Protein AF-A0A8J2YC36-F1 (afdb_monomer)

pLDDT: mean 81.03, std 14.96, range [44.19, 94.75]

Secondary structure (DSSP, 8-state):
-HHHHHHHHHHHHHHHHHHHHHHHHHHHHHHHHHHHT--SHHHHHHHHHHHHHHHHHHHHHHHT-TTHHHH-HHHHHHHHHHHHHHHHTT-TTHHHHHHHHHHHHHHHHT--GGGTTT--

Radius of gyration: 16.53 Å; Cα contacts (8 Å, |Δi|>4): 142; chains: 1; bounding box: 45×20×53 Å

Structure (mmCIF, N/CA/C/O backbone):
data_AF-A0A8J2YC36-F1
#
_entry.id   AF-A0A8J2YC36-F1
#
loop_
_atom_site.group_PDB
_atom_site.id
_atom_site.type_symbol
_atom_site.label_atom_id
_atom_site.label_alt_id
_atom_site.label_comp_id
_atom_site.label_asym_id
_atom_site.label_entity_id
_atom_site.label_seq_id
_atom_site.pdbx_PDB_ins_code
_atom_site.Cartn_x
_atom_site.Cartn_y
_atom_site.Cartn_z
_atom_site.occupancy
_atom_site.B_iso_or_equiv
_atom_site.auth_seq_id
_atom_site.auth_comp_id
_atom_site.auth_asym_id
_atom_site.auth_atom_id
_atom_site.pdbx_PDB_model_num
ATOM 1 N N . MET A 1 1 ? -14.398 4.625 32.575 1.00 48.03 1 MET A N 1
ATOM 2 C CA . MET A 1 1 ? -13.968 3.537 31.660 1.00 48.03 1 MET A CA 1
ATOM 3 C C . MET A 1 1 ? -13.815 3.994 30.198 1.00 48.03 1 MET A C 1
ATOM 5 O O . MET A 1 1 ? -13.178 3.290 29.428 1.00 48.03 1 MET A O 1
ATOM 9 N N . GLU A 1 2 ? -14.291 5.188 29.819 1.00 49.94 2 GLU A N 1
ATOM 10 C CA . GLU A 1 2 ? -14.268 5.717 28.436 1.00 49.94 2 GLU A CA 1
ATOM 11 C C . GLU A 1 2 ? -12.875 6.021 27.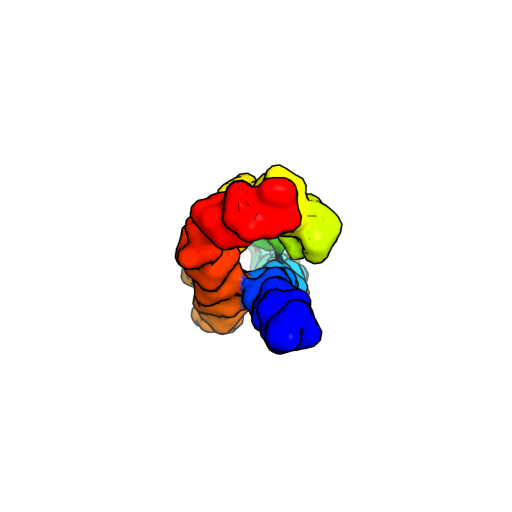849 1.00 49.94 2 GLU A C 1
ATOM 13 O O . GLU A 1 2 ? -12.695 6.038 26.634 1.00 49.94 2 GLU A O 1
ATOM 18 N N . VAL A 1 3 ? -11.853 6.239 28.683 1.00 50.69 3 VAL A N 1
ATOM 19 C CA . VAL A 1 3 ? -10.512 6.623 28.196 1.00 50.69 3 VAL A CA 1
ATOM 20 C C . VAL A 1 3 ? -9.766 5.444 27.551 1.00 50.69 3 VAL A C 1
ATOM 22 O O . VAL A 1 3 ? -8.987 5.640 26.617 1.00 50.69 3 VAL A O 1
ATOM 25 N N . GLN A 1 4 ? -10.010 4.204 27.994 1.00 51.66 4 GLN A N 1
ATOM 26 C CA . GLN A 1 4 ? -9.308 3.035 27.446 1.00 51.66 4 GLN A CA 1
ATOM 27 C C . GLN A 1 4 ? -9.837 2.611 26.068 1.00 51.66 4 GLN A C 1
ATOM 29 O O . GLN A 1 4 ? -9.054 2.194 25.213 1.00 51.66 4 GLN A O 1
ATOM 34 N N . THR A 1 5 ? -11.135 2.782 25.807 1.00 53.34 5 THR A N 1
ATOM 35 C CA . THR A 1 5 ? -11.759 2.387 24.535 1.00 53.34 5 THR A CA 1
ATOM 36 C C . THR A 1 5 ? -11.361 3.316 23.384 1.00 53.34 5 THR A C 1
ATOM 38 O O . THR A 1 5 ? -11.085 2.838 22.283 1.00 53.34 5 THR A O 1
ATOM 41 N N . LYS A 1 6 ? -11.212 4.628 23.637 1.00 52.47 6 LYS A N 1
ATOM 42 C CA . LYS A 1 6 ? -10.720 5.606 22.642 1.00 52.47 6 LYS A CA 1
ATOM 43 C C . LYS A 1 6 ? -9.264 5.339 22.230 1.00 52.47 6 LYS A C 1
ATOM 45 O O . LYS A 1 6 ? -8.907 5.433 21.053 1.00 52.47 6 LYS A O 1
ATOM 50 N N . LYS A 1 7 ? -8.427 4.940 23.194 1.00 54.28 7 LYS A N 1
ATOM 51 C CA . LYS A 1 7 ? -7.001 4.658 22.971 1.00 54.28 7 LYS A CA 1
ATOM 52 C C . LYS A 1 7 ? -6.786 3.413 22.103 1.00 54.28 7 LYS A C 1
ATOM 54 O O . LYS A 1 7 ? -5.971 3.456 21.183 1.00 54.28 7 LYS A O 1
ATOM 59 N N . SER A 1 8 ? -7.562 2.342 22.312 1.00 54.84 8 SER A N 1
ATOM 60 C CA . SER A 1 8 ? -7.479 1.151 21.448 1.00 54.84 8 SER A CA 1
ATOM 61 C C . SER A 1 8 ? -7.941 1.448 20.014 1.00 54.84 8 SER A C 1
ATOM 63 O O . SER A 1 8 ? -7.241 1.041 19.091 1.00 54.84 8 SER A O 1
ATOM 65 N N . ARG A 1 9 ? -9.007 2.257 19.801 1.00 57.12 9 ARG A N 1
ATOM 66 C CA . ARG A 1 9 ? -9.415 2.675 18.432 1.00 57.12 9 ARG A CA 1
ATOM 67 C C . ARG A 1 9 ? -8.276 3.334 17.674 1.00 57.12 9 ARG A C 1
ATOM 69 O O . ARG A 1 9 ? -8.014 3.003 16.527 1.00 57.12 9 ARG A O 1
ATOM 76 N N . THR A 1 10 ? -7.580 4.238 18.350 1.00 63.19 10 THR A N 1
ATOM 77 C CA . THR A 1 10 ? -6.499 5.000 17.730 1.00 63.19 10 THR A CA 1
ATOM 78 C C . THR A 1 10 ? -5.341 4.078 17.339 1.00 63.19 10 THR A C 1
ATOM 80 O O . THR A 1 10 ? -4.765 4.234 16.271 1.00 63.19 10 THR A O 1
ATOM 83 N N . THR A 1 11 ? -5.039 3.074 18.165 1.00 66.81 11 THR A N 1
ATOM 84 C CA . THR A 1 11 ? -3.891 2.173 17.966 1.00 66.81 11 THR A CA 1
ATOM 85 C C . THR A 1 11 ? -4.107 1.188 16.805 1.00 66.81 11 THR A C 1
ATOM 87 O O . THR A 1 11 ? -3.177 0.913 16.054 1.00 66.81 11 THR A O 1
ATOM 90 N N . GLU A 1 12 ? -5.333 0.691 16.622 1.00 64.12 12 GLU A N 1
ATOM 91 C CA . GLU A 1 12 ? -5.708 -0.253 15.552 1.00 64.12 12 GLU A CA 1
ATOM 92 C C . GLU A 1 12 ? -5.657 0.406 14.166 1.00 64.12 12 GLU A C 1
ATOM 94 O O . GLU A 1 12 ? -5.029 -0.114 13.241 1.00 64.12 12 GLU A O 1
ATOM 99 N N . SER A 1 13 ? -6.251 1.597 14.047 1.00 69.19 13 SER A N 1
ATOM 100 C CA . SER A 1 13 ? -6.194 2.406 12.828 1.00 69.19 13 SER A CA 1
ATOM 101 C C . SER A 1 13 ? -4.769 2.864 12.522 1.00 69.19 13 SER A C 1
ATOM 103 O O . SER A 1 13 ? -4.350 2.828 11.368 1.00 69.19 13 SER A O 1
ATOM 105 N N . LEU A 1 14 ? -3.989 3.226 13.549 1.00 80.75 14 LEU A N 1
ATOM 106 C CA . LEU A 1 14 ? -2.577 3.583 13.389 1.00 80.75 14 LEU A CA 1
ATOM 107 C C . LEU A 1 14 ? -1.743 2.427 12.832 1.00 80.75 14 LEU A C 1
ATOM 109 O O . LEU A 1 14 ? -0.861 2.677 12.020 1.00 80.75 14 LEU A O 1
ATOM 113 N N . LEU A 1 15 ? -2.014 1.181 13.229 1.00 87.25 15 LEU A N 1
ATOM 114 C CA . LEU A 1 15 ? -1.251 0.022 12.763 1.00 87.25 15 LEU A CA 1
ATOM 115 C C . LEU A 1 15 ? -1.480 -0.253 11.266 1.00 87.25 15 LEU A C 1
ATOM 117 O O . LEU A 1 15 ? -0.519 -0.446 10.520 1.00 87.25 15 LEU A O 1
ATOM 121 N N . GLY A 1 16 ? -2.737 -0.195 10.811 1.00 86.75 16 GLY A N 1
ATOM 122 C CA . GLY A 1 16 ? -3.072 -0.326 9.389 1.00 86.75 16 GLY A CA 1
ATOM 123 C C . GLY A 1 16 ? -2.533 0.832 8.542 1.00 86.75 16 GLY A C 1
ATO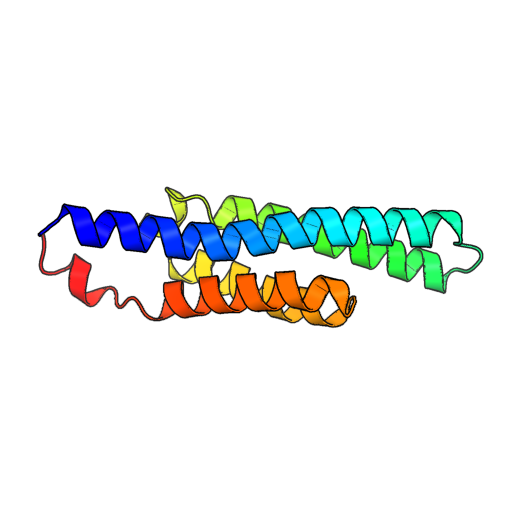M 124 O O . GLY A 1 16 ? -1.961 0.607 7.473 1.00 86.75 16 GLY A O 1
ATOM 125 N N . LEU A 1 17 ? -2.640 2.066 9.047 1.00 89.69 17 LEU A N 1
ATOM 126 C CA . LEU A 1 17 ? -2.078 3.258 8.404 1.00 89.69 17 LEU A CA 1
ATOM 127 C C . LEU A 1 17 ? -0.550 3.198 8.321 1.00 89.69 17 LEU A C 1
ATOM 129 O O . LEU A 1 17 ? 0.016 3.511 7.276 1.00 89.69 17 LEU A O 1
ATOM 133 N N . LEU A 1 18 ? 0.124 2.749 9.383 1.00 91.19 18 LEU A N 1
ATOM 134 C CA . LEU A 1 18 ? 1.572 2.542 9.393 1.00 91.19 18 LEU A CA 1
ATOM 135 C C . LEU A 1 18 ? 1.988 1.540 8.311 1.00 91.19 18 LEU A C 1
ATOM 137 O O . LEU A 1 18 ? 2.943 1.797 7.580 1.00 91.19 18 LEU A O 1
ATOM 141 N N . GLY A 1 19 ? 1.241 0.441 8.166 1.00 91.75 19 GLY A N 1
ATOM 142 C CA . GLY A 1 19 ? 1.428 -0.513 7.075 1.00 91.75 19 GLY A CA 1
ATOM 143 C C . GLY A 1 19 ? 1.302 0.141 5.696 1.00 91.75 19 GLY A C 1
ATOM 144 O O . GLY A 1 19 ? 2.165 -0.066 4.846 1.00 91.75 19 GLY A O 1
ATOM 145 N N . CYS A 1 20 ? 0.304 1.009 5.493 1.00 91.56 20 CYS A N 1
ATOM 146 C CA . CYS A 1 20 ? 0.150 1.749 4.238 1.00 91.56 20 CYS A CA 1
ATOM 147 C C . CYS A 1 20 ? 1.343 2.674 3.956 1.00 91.56 20 CYS A C 1
ATOM 149 O O . CYS A 1 20 ? 1.863 2.672 2.843 1.00 91.56 20 CYS A O 1
ATOM 151 N N . PHE A 1 21 ? 1.814 3.435 4.951 1.00 93.19 21 PHE A N 1
ATOM 152 C CA . PHE A 1 21 ? 2.969 4.327 4.787 1.00 93.19 21 PHE A CA 1
ATOM 153 C C . PHE A 1 21 ? 4.250 3.559 4.462 1.00 93.19 21 PHE A C 1
ATOM 155 O O . PHE A 1 21 ? 4.964 3.923 3.527 1.00 93.19 21 PHE A O 1
ATOM 162 N N . LEU A 1 22 ? 4.519 2.471 5.189 1.00 93.38 22 LEU A N 1
ATOM 163 C CA . LEU A 1 22 ? 5.643 1.583 4.893 1.00 93.38 22 LEU A CA 1
ATOM 164 C C . LEU A 1 22 ? 5.528 1.002 3.483 1.00 93.38 22 LEU A C 1
ATOM 166 O O . LEU A 1 22 ? 6.526 0.936 2.768 1.00 93.38 22 LEU A O 1
ATOM 170 N N . GLY A 1 23 ? 4.314 0.641 3.065 1.00 92.00 23 GLY A N 1
ATOM 171 C CA . GLY A 1 23 ? 4.047 0.146 1.724 1.00 92.00 23 GLY A CA 1
ATOM 172 C C . GLY A 1 23 ? 4.320 1.184 0.633 1.00 92.00 23 GLY A C 1
ATOM 173 O O . GLY A 1 23 ? 4.978 0.871 -0.354 1.00 92.00 23 GLY A O 1
ATOM 174 N N . ILE A 1 24 ? 3.886 2.434 0.825 1.00 94.00 24 ILE A N 1
ATOM 175 C CA . ILE A 1 24 ? 4.139 3.536 -0.116 1.00 94.00 24 ILE A CA 1
ATOM 176 C C . ILE A 1 24 ? 5.641 3.781 -0.258 1.00 94.00 24 ILE A C 1
ATOM 178 O O . ILE A 1 24 ? 6.149 3.846 -1.377 1.00 94.00 24 ILE A O 1
ATOM 182 N N . VAL A 1 25 ? 6.365 3.884 0.860 1.00 93.88 25 VAL A N 1
ATOM 183 C CA . VAL A 1 25 ? 7.818 4.109 0.848 1.00 93.88 25 VAL A CA 1
ATOM 184 C C . VAL A 1 25 ? 8.539 2.927 0.195 1.00 93.88 25 VAL A C 1
ATOM 186 O O . VAL A 1 25 ? 9.368 3.130 -0.690 1.00 93.88 25 VAL A O 1
ATOM 189 N N . GLY A 1 26 ? 8.182 1.696 0.569 1.00 91.50 26 GLY A N 1
ATOM 190 C CA . GLY A 1 26 ? 8.770 0.476 0.020 1.00 91.50 26 GLY A CA 1
ATOM 191 C C . GLY A 1 26 ? 8.574 0.340 -1.486 1.00 91.50 26 GLY A C 1
ATOM 192 O O . GLY A 1 26 ? 9.544 0.129 -2.216 1.00 91.50 26 GLY A O 1
ATOM 193 N N . LEU A 1 27 ? 7.341 0.526 -1.968 1.00 91.56 27 LEU A N 1
ATOM 194 C CA . LEU A 1 27 ? 7.034 0.491 -3.399 1.00 91.56 27 LEU A CA 1
ATOM 195 C C . LEU A 1 27 ? 7.695 1.644 -4.149 1.00 91.56 27 LEU A C 1
ATOM 197 O O . LEU A 1 27 ? 8.124 1.437 -5.276 1.00 91.56 27 LEU A O 1
ATOM 201 N N . SER A 1 28 ? 7.822 2.831 -3.548 1.00 92.31 28 SER A N 1
ATOM 202 C CA . SER A 1 28 ? 8.492 3.971 -4.188 1.00 92.31 28 SER A CA 1
ATOM 203 C C . SER A 1 28 ? 9.978 3.686 -4.404 1.00 92.31 28 SER A C 1
ATOM 205 O O . SER A 1 28 ? 10.482 3.859 -5.511 1.00 92.31 28 SER A O 1
ATOM 207 N N . ILE A 1 29 ? 10.669 3.176 -3.378 1.00 91.88 29 ILE A N 1
ATOM 208 C CA . ILE A 1 29 ? 12.083 2.789 -3.478 1.00 91.88 29 ILE A CA 1
ATOM 209 C C . ILE A 1 29 ? 12.255 1.678 -4.521 1.00 91.88 29 ILE A C 1
ATOM 211 O O . ILE A 1 29 ? 13.134 1.764 -5.381 1.00 91.88 29 ILE A O 1
ATOM 215 N N . HIS A 1 30 ? 11.402 0.651 -4.481 1.00 90.38 30 HIS A N 1
ATOM 216 C CA . HIS A 1 30 ? 11.507 -0.473 -5.408 1.00 90.38 30 HIS A CA 1
ATOM 217 C C . HIS A 1 30 ? 11.159 -0.083 -6.853 1.00 90.38 30 HIS A C 1
ATOM 219 O O . HIS A 1 30 ? 11.838 -0.513 -7.784 1.00 90.38 30 HIS A O 1
ATOM 225 N N . SER A 1 31 ? 10.168 0.790 -7.042 1.00 91.50 31 SER A N 1
ATOM 226 C CA . SER A 1 31 ? 9.781 1.346 -8.342 1.00 91.50 31 SER A CA 1
ATOM 227 C C . SER A 1 31 ? 10.913 2.165 -8.955 1.00 91.50 31 SER A C 1
ATOM 229 O O . SER A 1 31 ? 11.275 1.929 -10.103 1.00 91.50 31 SER A O 1
ATOM 231 N N . VAL A 1 32 ? 11.549 3.055 -8.181 1.00 92.44 32 VAL A N 1
ATOM 232 C CA . VAL A 1 32 ? 12.714 3.828 -8.648 1.00 92.44 32 VAL A CA 1
ATOM 233 C C . VAL A 1 32 ? 13.880 2.903 -8.989 1.00 92.44 32 VAL A C 1
ATOM 235 O O . VAL A 1 32 ? 14.494 3.058 -10.040 1.00 92.44 32 VAL A O 1
ATOM 238 N N . SER A 1 33 ? 14.164 1.908 -8.145 1.00 90.56 33 SER A N 1
ATOM 239 C CA . SER A 1 33 ? 15.214 0.923 -8.418 1.00 90.56 33 SER A CA 1
ATOM 240 C C . SER A 1 33 ? 14.948 0.145 -9.710 1.00 90.56 33 SER A C 1
ATOM 242 O O . SER A 1 33 ? 15.855 0.012 -10.527 1.00 90.56 33 SER A O 1
ATOM 244 N N . THR A 1 34 ? 13.710 -0.301 -9.935 1.00 90.06 34 THR A N 1
ATOM 245 C CA . THR A 1 34 ? 13.311 -1.013 -11.160 1.00 90.06 34 THR A CA 1
ATOM 246 C C . THR A 1 34 ? 13.381 -0.096 -12.378 1.00 90.06 34 THR A C 1
ATOM 248 O O . THR A 1 34 ? 13.887 -0.501 -13.415 1.00 90.06 34 THR A O 1
ATOM 251 N N . LEU A 1 35 ? 12.953 1.163 -12.244 1.00 91.06 35 LEU A N 1
ATOM 252 C CA . LEU A 1 35 ? 13.008 2.166 -13.308 1.00 91.06 35 LEU A CA 1
ATOM 253 C C . LEU A 1 35 ? 14.445 2.451 -13.763 1.00 91.06 35 LEU A C 1
ATOM 255 O O . LEU A 1 35 ? 14.687 2.579 -14.957 1.00 91.06 35 LEU A O 1
ATOM 259 N N . MET A 1 36 ? 15.403 2.519 -12.832 1.00 91.38 36 MET A N 1
ATOM 260 C CA . MET A 1 36 ? 16.821 2.731 -13.161 1.00 91.38 36 MET A CA 1
ATOM 261 C C . MET A 1 36 ? 17.442 1.566 -13.944 1.00 91.38 36 MET A C 1
ATOM 263 O O . MET A 1 36 ? 18.437 1.768 -14.634 1.00 91.38 36 MET A O 1
ATOM 267 N N . HIS A 1 37 ? 16.866 0.367 -13.844 1.00 90.44 37 HIS A N 1
ATOM 268 C CA . HIS A 1 37 ? 17.331 -0.828 -14.552 1.00 90.44 37 HIS A CA 1
ATOM 269 C C . HIS A 1 37 ? 16.405 -1.229 -15.708 1.00 90.44 37 HIS A C 1
ATOM 271 O O . HIS A 1 37 ? 16.652 -2.254 -16.330 1.00 90.44 37 HIS A O 1
ATOM 277 N N . ALA A 1 38 ? 15.367 -0.438 -16.005 1.00 86.62 38 ALA A N 1
ATOM 278 C CA . ALA A 1 38 ? 14.350 -0.790 -16.986 1.00 86.62 38 ALA A CA 1
ATOM 279 C C . ALA A 1 38 ? 14.900 -0.704 -18.420 1.00 86.62 38 ALA A C 1
ATOM 281 O O . ALA A 1 38 ? 14.959 0.372 -19.016 1.00 86.62 38 ALA A O 1
ATOM 282 N N . GLY A 1 39 ? 15.279 -1.850 -18.978 1.00 86.69 39 GLY A N 1
ATOM 283 C CA . GLY A 1 39 ? 15.620 -2.040 -20.385 1.00 86.69 39 GLY A CA 1
ATOM 284 C C . GLY A 1 39 ? 14.463 -2.610 -21.208 1.00 86.69 39 GLY A C 1
ATOM 285 O O . GLY A 1 39 ? 14.357 -2.300 -22.394 1.00 86.69 39 GLY A O 1
ATOM 286 N N . ASP A 1 40 ? 13.560 -3.371 -20.578 1.00 93.69 40 ASP A N 1
ATOM 287 C CA . ASP A 1 40 ? 12.528 -4.142 -21.279 1.00 93.69 40 ASP A CA 1
ATOM 288 C C . ASP A 1 40 ? 11.090 -3.719 -20.942 1.00 93.69 40 ASP A C 1
ATOM 290 O O . ASP A 1 40 ? 10.769 -3.259 -19.843 1.00 93.69 40 ASP A O 1
ATOM 294 N N . ALA A 1 41 ? 10.158 -3.971 -21.871 1.00 88.88 41 ALA A N 1
ATOM 295 C CA . ALA A 1 41 ? 8.726 -3.687 -21.695 1.00 88.88 41 ALA A CA 1
ATOM 296 C C . ALA A 1 41 ? 8.120 -4.358 -20.444 1.00 88.88 41 ALA A C 1
ATOM 298 O O . ALA A 1 41 ? 7.195 -3.826 -19.827 1.00 88.88 41 ALA A O 1
ATOM 299 N N . ARG A 1 42 ? 8.666 -5.511 -20.035 1.00 90.25 42 ARG A N 1
ATOM 300 C CA . ARG A 1 42 ? 8.284 -6.199 -18.795 1.00 90.25 42 ARG A CA 1
ATOM 301 C C . ARG A 1 42 ? 8.594 -5.357 -17.556 1.00 90.25 42 ARG A C 1
ATOM 303 O O . ARG A 1 42 ? 7.781 -5.307 -16.637 1.00 90.25 42 ARG A O 1
ATOM 310 N N . GLU A 1 43 ? 9.753 -4.711 -17.519 1.00 89.81 43 GLU A N 1
ATOM 311 C CA . GLU A 1 43 ? 10.202 -3.912 -16.376 1.00 89.81 43 GLU A CA 1
ATOM 312 C C . GLU A 1 43 ? 9.396 -2.618 -16.278 1.00 89.81 43 GLU A C 1
ATOM 314 O O . GLU A 1 43 ? 8.930 -2.270 -15.194 1.00 89.81 43 GLU A O 1
ATOM 319 N N . TRP A 1 44 ? 9.095 -1.990 -17.418 1.00 91.38 44 TRP A N 1
ATOM 320 C CA . TRP A 1 44 ? 8.138 -0.883 -17.494 1.00 91.38 44 TRP A CA 1
ATOM 321 C C . TRP A 1 44 ? 6.744 -1.275 -16.991 1.00 91.38 44 TRP A C 1
ATOM 323 O O . TRP A 1 44 ? 6.127 -0.524 -16.232 1.00 91.38 44 TRP A O 1
ATOM 333 N N . GLY A 1 45 ? 6.267 -2.473 -17.346 1.00 92.62 45 GLY A N 1
ATOM 334 C CA . GLY A 1 45 ? 5.020 -3.027 -16.819 1.00 92.62 45 GLY A CA 1
ATOM 335 C C . GLY A 1 45 ? 5.046 -3.196 -15.297 1.00 92.62 45 GLY A C 1
ATOM 336 O O . GLY A 1 45 ? 4.086 -2.831 -14.619 1.00 92.62 45 GLY A O 1
ATOM 337 N N . MET A 1 46 ? 6.160 -3.6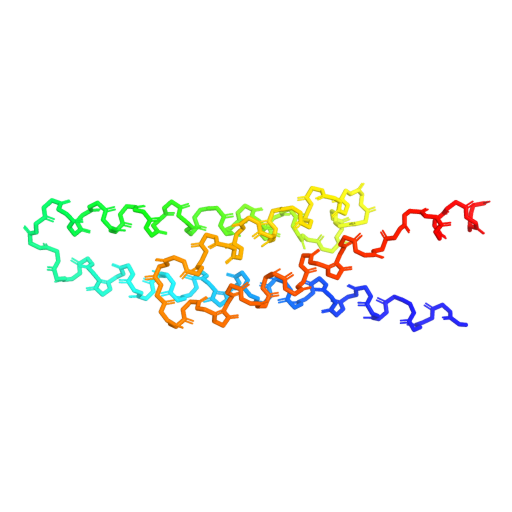77 -14.735 1.00 89.69 46 MET A N 1
ATOM 338 C CA . MET A 1 46 ? 6.320 -3.762 -13.281 1.00 89.69 46 MET A CA 1
ATOM 339 C C . MET A 1 46 ? 6.329 -2.378 -12.630 1.00 89.69 46 MET A C 1
ATOM 341 O O . MET A 1 46 ? 5.616 -2.185 -11.650 1.00 89.69 46 MET A O 1
ATOM 345 N N . VAL A 1 47 ? 7.069 -1.400 -13.160 1.00 91.31 47 VAL A N 1
ATOM 346 C CA . VAL A 1 47 ? 7.073 -0.016 -12.644 1.00 91.31 47 VAL A CA 1
ATOM 347 C C . VAL A 1 47 ? 5.656 0.561 -12.628 1.00 91.31 47 VAL A C 1
ATOM 349 O O . VAL A 1 47 ? 5.227 1.120 -11.619 1.00 91.31 47 VAL A O 1
ATOM 352 N N . PHE A 1 48 ? 4.889 0.366 -13.703 1.00 93.94 48 PHE A N 1
ATOM 353 C CA . PHE A 1 48 ? 3.492 0.795 -13.766 1.00 93.94 48 PHE A CA 1
ATOM 354 C C . PHE A 1 48 ? 2.628 0.141 -12.677 1.00 93.94 48 PHE A C 1
ATOM 356 O O . PHE A 1 48 ? 1.884 0.838 -11.986 1.00 93.94 48 PHE A O 1
ATOM 363 N N . LEU A 1 49 ? 2.763 -1.174 -12.466 1.00 93.06 49 LEU A N 1
ATOM 364 C CA . LEU A 1 49 ? 2.049 -1.883 -11.397 1.00 93.06 49 LEU A CA 1
ATOM 365 C C . LEU A 1 49 ? 2.408 -1.350 -10.002 1.00 93.06 49 LEU A C 1
ATOM 367 O O . LEU A 1 49 ? 1.521 -1.226 -9.158 1.00 93.06 49 LEU A O 1
ATOM 371 N N . HIS A 1 50 ? 3.672 -0.981 -9.764 1.00 92.56 50 HIS A N 1
ATOM 372 C CA . HIS A 1 50 ? 4.075 -0.340 -8.510 1.00 92.56 50 HIS A CA 1
ATOM 373 C C . HIS A 1 50 ? 3.363 1.001 -8.312 1.00 92.56 50 HIS A C 1
ATOM 375 O O . HIS A 1 50 ? 2.828 1.249 -7.236 1.00 92.56 50 HIS A O 1
ATOM 381 N N . TRP A 1 51 ? 3.308 1.851 -9.341 1.00 92.50 51 TRP A N 1
ATOM 382 C CA . TRP A 1 51 ? 2.617 3.143 -9.267 1.00 92.50 51 TRP A CA 1
ATOM 383 C C . TRP A 1 51 ? 1.106 3.004 -9.080 1.00 92.50 51 TRP A C 1
ATOM 38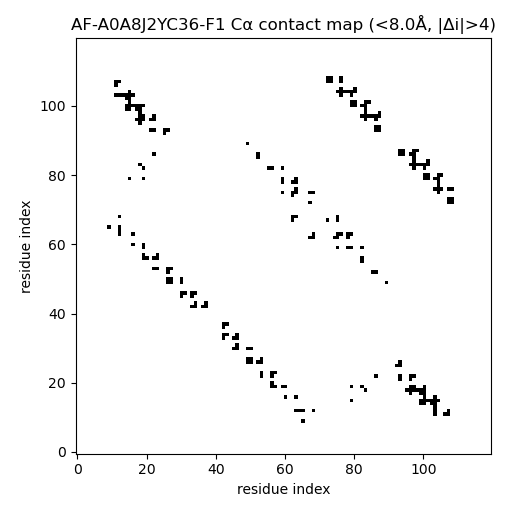5 O O . TRP A 1 51 ? 0.522 3.742 -8.286 1.00 92.50 51 TRP A O 1
ATOM 395 N N . LEU A 1 52 ? 0.481 2.025 -9.740 1.00 94.75 52 LEU A N 1
ATOM 396 C CA . LEU A 1 52 ? -0.928 1.698 -9.531 1.00 94.75 52 LEU A CA 1
ATOM 397 C C . LEU A 1 52 ? -1.189 1.290 -8.074 1.00 94.75 52 LEU A C 1
ATOM 399 O O . LEU A 1 52 ? -2.144 1.757 -7.453 1.00 94.75 52 LEU A O 1
ATOM 403 N N . MET A 1 53 ? -0.310 0.464 -7.508 1.00 93.31 53 MET A N 1
ATOM 404 C CA . MET A 1 53 ? -0.414 0.043 -6.116 1.00 93.31 53 MET A CA 1
ATOM 405 C C . MET A 1 53 ? -0.164 1.201 -5.139 1.00 93.31 53 MET A C 1
ATOM 407 O O . MET A 1 53 ? -0.880 1.327 -4.150 1.00 93.31 53 MET A O 1
ATOM 411 N N . ILE A 1 54 ? 0.793 2.090 -5.421 1.00 93.62 54 ILE A N 1
ATOM 412 C CA . ILE A 1 54 ? 1.016 3.311 -4.629 1.00 93.62 54 ILE A CA 1
ATOM 413 C C . ILE A 1 54 ? -0.248 4.180 -4.619 1.00 93.62 54 ILE A C 1
ATOM 415 O O . ILE A 1 54 ? -0.679 4.614 -3.551 1.00 93.62 54 ILE A O 1
ATOM 419 N N . ALA A 1 55 ? -0.881 4.390 -5.777 1.00 94.12 55 ALA A N 1
ATOM 420 C CA . ALA A 1 55 ? -2.132 5.141 -5.867 1.00 94.12 55 ALA A CA 1
ATOM 421 C C 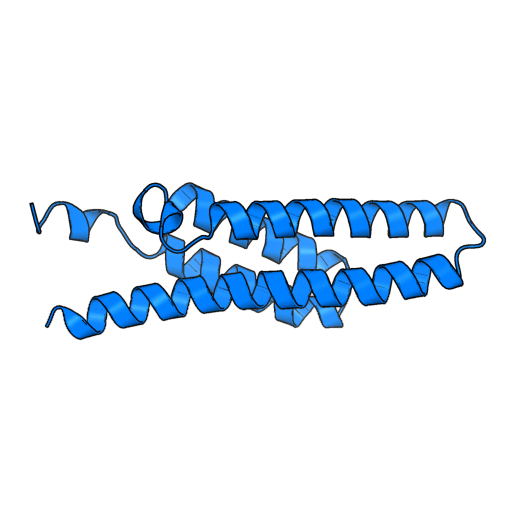. ALA A 1 55 ? -3.250 4.490 -5.034 1.00 94.12 55 ALA A C 1
ATOM 423 O O . ALA A 1 55 ? -3.962 5.183 -4.304 1.00 94.12 55 ALA A O 1
ATOM 424 N N . TYR A 1 56 ? -3.354 3.158 -5.069 1.00 92.19 56 TYR A N 1
ATOM 425 C CA . TYR A 1 56 ? -4.285 2.418 -4.220 1.00 92.19 56 TYR A CA 1
ATOM 426 C C . TYR A 1 56 ? -3.991 2.610 -2.723 1.00 92.19 56 TYR A C 1
ATOM 428 O O . TYR A 1 56 ? -4.910 2.843 -1.941 1.00 92.19 56 TYR A O 1
ATOM 436 N N . LEU A 1 57 ? -2.726 2.551 -2.298 1.00 91.75 57 LEU A N 1
ATOM 437 C CA . LEU A 1 57 ? -2.362 2.755 -0.892 1.00 91.75 57 LEU A CA 1
ATOM 438 C C . LEU A 1 57 ? -2.680 4.177 -0.414 1.00 91.75 57 LEU A C 1
ATOM 440 O O . LEU A 1 57 ? -3.149 4.345 0.707 1.00 91.75 57 LEU A O 1
ATOM 444 N N . ILE A 1 58 ? -2.492 5.196 -1.256 1.00 92.81 58 ILE A N 1
ATOM 445 C CA . ILE A 1 58 ? -2.889 6.582 -0.946 1.00 92.81 58 ILE A CA 1
ATOM 446 C C . ILE A 1 58 ? -4.411 6.685 -0.777 1.00 92.81 58 ILE A C 1
ATOM 448 O O . ILE A 1 58 ? -4.898 7.343 0.149 1.00 92.81 58 ILE A O 1
ATOM 452 N N . PHE A 1 59 ? -5.169 6.002 -1.635 1.00 90.56 59 PHE A N 1
ATOM 453 C CA . PHE A 1 59 ? -6.618 5.899 -1.495 1.00 90.56 59 PHE A CA 1
ATOM 454 C C . PHE A 1 59 ? -7.009 5.207 -0.181 1.00 90.56 59 PHE A C 1
ATOM 456 O O . PHE A 1 59 ? -7.834 5.736 0.562 1.00 90.56 59 PHE A O 1
ATOM 463 N N . ALA A 1 60 ? -6.374 4.080 0.151 1.00 86.81 60 ALA A N 1
ATOM 464 C CA . ALA A 1 60 ? -6.614 3.366 1.402 1.00 86.81 60 ALA A CA 1
ATOM 465 C C . ALA A 1 60 ? -6.313 4.248 2.624 1.00 86.81 60 ALA A C 1
ATOM 467 O O . ALA A 1 60 ? -7.125 4.309 3.537 1.00 86.81 60 ALA A O 1
ATOM 468 N N . VAL A 1 61 ? -5.216 5.015 2.615 1.00 89.81 61 VAL A N 1
ATOM 469 C CA . VAL A 1 61 ? -4.903 5.992 3.676 1.00 89.81 61 VAL A CA 1
ATOM 470 C C . VAL A 1 61 ? -6.001 7.044 3.809 1.00 89.81 61 VAL A C 1
ATOM 472 O O . VAL A 1 61 ? -6.426 7.345 4.923 1.00 89.81 61 VAL A O 1
ATOM 475 N N . SER A 1 62 ? -6.490 7.572 2.686 1.00 86.81 62 SER A N 1
ATOM 476 C CA . SER A 1 62 ? -7.555 8.583 2.667 1.00 86.81 62 SER A CA 1
ATOM 477 C C . SER A 1 62 ? -8.855 8.041 3.276 1.00 86.81 62 SER A C 1
ATOM 479 O O . SER A 1 62 ? -9.482 8.719 4.091 1.00 86.81 62 SER A O 1
ATOM 481 N N 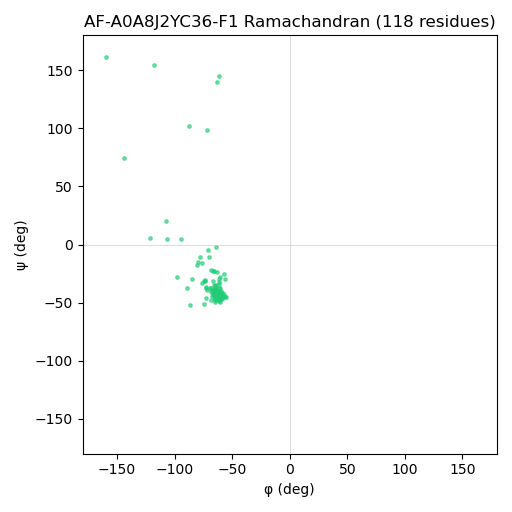. MET A 1 63 ? -9.191 6.787 2.951 1.00 82.25 63 MET A N 1
ATOM 482 C CA . MET A 1 63 ? -10.349 6.053 3.483 1.00 82.25 63 MET A CA 1
ATOM 483 C C . MET A 1 63 ? -10.154 5.544 4.920 1.00 82.25 63 MET A C 1
ATOM 485 O O . MET A 1 63 ? -11.108 5.172 5.603 1.00 82.25 63 MET A O 1
ATOM 489 N N . SER A 1 64 ? -8.916 5.512 5.409 1.00 78.88 64 SER A N 1
ATOM 490 C CA . SER A 1 64 ? -8.548 5.053 6.753 1.00 78.88 64 SER A CA 1
ATOM 491 C C . SER A 1 64 ? -8.146 6.177 7.693 1.00 78.88 64 SER A C 1
ATOM 493 O O . SER A 1 64 ? -7.532 5.934 8.732 1.00 78.88 64 SER A O 1
ATOM 495 N N . THR A 1 65 ? -8.542 7.411 7.386 1.00 78.75 65 THR A N 1
ATOM 496 C CA . THR A 1 65 ? -8.419 8.511 8.342 1.00 78.75 65 THR A CA 1
ATOM 497 C C . THR A 1 65 ? -9.250 8.234 9.608 1.00 78.75 65 THR A C 1
ATOM 499 O O . THR A 1 65 ? -10.339 7.657 9.525 1.00 78.75 65 THR A O 1
ATOM 502 N N . PRO A 1 66 ? -8.780 8.648 10.803 1.00 67.75 66 PRO A N 1
ATOM 503 C CA . PRO A 1 66 ? -9.478 8.388 12.069 1.00 67.75 66 PRO A CA 1
ATOM 504 C C . PRO A 1 66 ? -10.914 8.920 12.120 1.00 67.75 66 PRO A C 1
ATOM 506 O O . PRO A 1 66 ? -11.731 8.429 12.899 1.00 67.75 66 PRO A O 1
ATOM 509 N N . GLU A 1 67 ? -11.203 9.943 11.318 1.00 70.12 67 GLU A N 1
ATOM 510 C CA . GLU A 1 67 ? -12.533 10.515 11.165 1.00 70.12 67 GLU A CA 1
ATOM 511 C C . GLU A 1 67 ? -13.428 9.593 10.328 1.00 70.12 67 GLU A C 1
ATOM 513 O O . GLU A 1 67 ? -14.476 9.180 10.809 1.00 70.12 67 GLU A O 1
ATOM 518 N N . GLN A 1 68 ? -12.989 9.155 9.141 1.00 68.56 68 GLN A N 1
ATOM 519 C CA . GLN A 1 68 ? -13.785 8.277 8.272 1.00 68.56 68 GLN A CA 1
ATOM 520 C C . GLN A 1 68 ? -14.010 6.875 8.846 1.00 68.56 68 GLN A C 1
ATOM 522 O O . GLN A 1 68 ? -15.078 6.304 8.643 1.00 68.56 68 GLN A O 1
ATOM 527 N N . ILE A 1 69 ? -13.067 6.343 9.630 1.00 65.31 69 ILE A N 1
ATOM 528 C CA . ILE A 1 69 ? -13.229 5.038 10.297 1.00 65.31 69 ILE A CA 1
ATOM 529 C C . ILE A 1 69 ? -14.422 5.033 11.264 1.00 65.31 69 ILE A C 1
ATOM 531 O O . ILE A 1 69 ? -15.021 3.984 11.487 1.00 65.31 69 ILE A O 1
ATOM 535 N N . GLN A 1 70 ? -14.793 6.187 11.826 1.00 67.56 70 GLN A N 1
ATOM 536 C CA . GLN A 1 70 ? -15.968 6.287 12.698 1.00 67.56 70 GLN A CA 1
ATOM 537 C C . GLN A 1 70 ? -17.281 6.224 11.911 1.00 67.56 70 GLN A C 1
ATOM 539 O O . GLN A 1 70 ? -18.260 5.693 12.422 1.00 67.56 70 GLN A O 1
ATOM 544 N N . TRP A 1 71 ? -17.297 6.721 10.672 1.00 66.69 71 TRP A N 1
ATOM 545 C CA . TRP A 1 71 ? -18.498 6.767 9.834 1.00 66.69 71 TRP A CA 1
ATOM 546 C C . TRP A 1 71 ? -18.686 5.498 8.992 1.00 66.69 71 TRP A C 1
ATOM 548 O O . TRP A 1 71 ? -19.8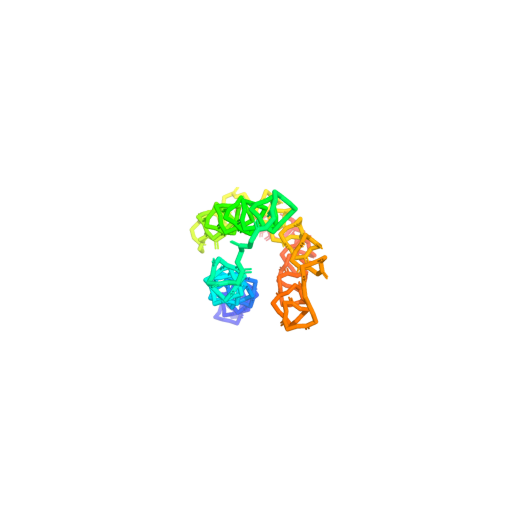14 5.032 8.848 1.00 66.69 71 TRP A O 1
ATOM 558 N N . ASP A 1 72 ? -17.600 4.906 8.477 1.00 77.50 72 ASP A N 1
ATOM 559 C CA . ASP A 1 72 ? -17.636 3.682 7.664 1.00 77.50 72 ASP A CA 1
ATOM 560 C C . ASP A 1 72 ? -16.424 2.762 7.925 1.00 77.50 72 ASP A C 1
ATOM 562 O O . ASP A 1 72 ? -15.485 2.615 7.132 1.00 77.50 72 ASP A O 1
ATOM 566 N N . HIS A 1 73 ? -16.451 2.097 9.082 1.00 76.94 73 HIS A N 1
ATOM 567 C CA . HIS A 1 73 ? -15.417 1.145 9.499 1.00 76.94 73 HIS A CA 1
ATOM 568 C C . HIS A 1 73 ? -15.281 -0.054 8.545 1.00 76.94 73 HIS A C 1
ATOM 570 O O . HIS A 1 73 ? -14.183 -0.591 8.399 1.00 76.94 73 HIS A O 1
ATOM 576 N N . LYS A 1 74 ? -16.359 -0.480 7.868 1.00 82.38 74 LYS A N 1
ATOM 577 C CA . LYS A 1 74 ? -16.330 -1.638 6.957 1.00 82.38 74 LYS A CA 1
ATOM 578 C C . LYS A 1 74 ? -15.597 -1.321 5.667 1.00 82.38 74 LYS A C 1
ATOM 580 O O . LYS A 1 74 ? -14.766 -2.125 5.235 1.00 82.38 74 LYS A O 1
ATOM 585 N N . GLN A 1 75 ? -15.883 -0.171 5.061 1.00 83.81 75 GLN A N 1
ATOM 586 C CA . GLN A 1 75 ? -15.206 0.248 3.841 1.00 83.81 75 GLN A CA 1
ATOM 587 C C . GLN A 1 75 ? -13.713 0.456 4.101 1.00 83.81 75 GLN A C 1
ATOM 589 O O . GLN A 1 75 ? -12.876 -0.073 3.367 1.00 83.81 75 GLN A O 1
ATOM 594 N N . SER A 1 76 ? -13.385 1.132 5.201 1.00 83.44 76 SER A N 1
ATOM 595 C CA . SER A 1 76 ? -12.002 1.372 5.602 1.00 83.44 76 SER A CA 1
ATOM 596 C C . SER A 1 76 ? -11.231 0.077 5.874 1.00 83.44 76 SER A C 1
ATOM 598 O O . SER A 1 76 ? -10.144 -0.141 5.337 1.00 83.44 76 SER A O 1
ATOM 600 N N . ALA A 1 77 ? -11.820 -0.842 6.644 1.00 87.12 77 ALA A N 1
ATOM 601 C CA . ALA A 1 77 ? -11.200 -2.127 6.931 1.00 87.12 77 ALA A CA 1
ATOM 602 C C . ALA A 1 77 ? -11.001 -2.969 5.662 1.00 87.12 77 ALA A C 1
ATOM 604 O O . ALA A 1 77 ? -9.946 -3.573 5.483 1.00 87.12 77 ALA A O 1
ATOM 605 N N . THR A 1 78 ? -11.973 -2.963 4.747 1.00 89.88 78 THR A N 1
ATOM 606 C CA . THR A 1 78 ? -11.864 -3.665 3.459 1.00 89.88 78 THR A CA 1
ATOM 607 C C . THR A 1 78 ? -10.730 -3.093 2.610 1.00 8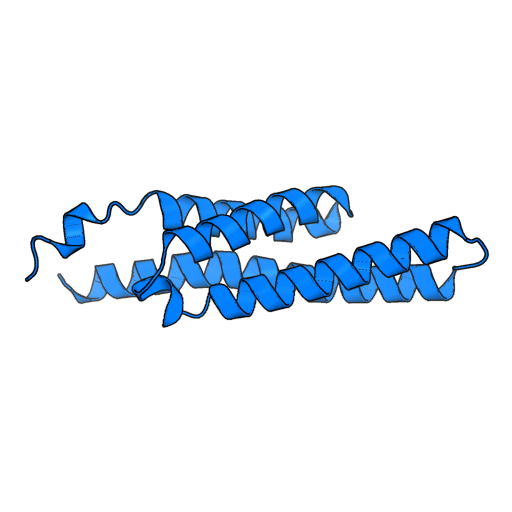9.88 78 THR A C 1
ATOM 609 O O . THR A 1 78 ? -9.947 -3.858 2.049 1.00 89.88 78 THR A O 1
ATOM 612 N N . ALA A 1 79 ? -10.586 -1.764 2.565 1.00 89.31 79 ALA A N 1
ATOM 613 C CA . ALA A 1 79 ? -9.504 -1.109 1.837 1.00 89.31 79 ALA A CA 1
ATOM 614 C C . ALA A 1 79 ? -8.120 -1.518 2.375 1.00 89.31 79 ALA A C 1
ATOM 616 O O . ALA A 1 79 ? -7.224 -1.840 1.586 1.00 89.31 79 ALA A O 1
ATOM 617 N N . LEU A 1 80 ? -7.967 -1.585 3.704 1.00 91.31 80 LEU A N 1
ATOM 618 C CA . LEU A 1 80 ? -6.748 -2.066 4.364 1.00 91.31 80 LEU A CA 1
ATOM 619 C C . LEU A 1 80 ? -6.473 -3.544 4.067 1.00 91.31 80 LEU A C 1
ATOM 621 O O . LEU A 1 80 ? -5.335 -3.903 3.776 1.00 91.31 80 LEU A O 1
ATOM 625 N N . LEU A 1 81 ? -7.497 -4.402 4.088 1.00 92.12 81 LEU A N 1
ATOM 626 C CA . LEU A 1 81 ? -7.330 -5.826 3.790 1.00 92.12 81 LEU A CA 1
ATOM 627 C C . LEU A 1 81 ? -6.894 -6.068 2.347 1.00 92.12 81 LEU A C 1
ATOM 629 O O . LEU A 1 81 ? -5.921 -6.781 2.108 1.00 92.12 81 LEU A O 1
ATOM 633 N N . VAL A 1 82 ? -7.590 -5.455 1.389 1.00 93.19 82 VAL A N 1
ATOM 634 C CA . VAL A 1 82 ? -7.272 -5.579 -0.040 1.00 93.19 82 VAL A CA 1
ATOM 635 C C . VAL A 1 82 ? -5.878 -5.027 -0.317 1.00 93.19 82 VAL A C 1
ATOM 637 O O . VAL A 1 82 ? -5.090 -5.674 -1.005 1.00 93.19 82 VAL A O 1
ATOM 640 N N . GLY A 1 83 ? -5.537 -3.886 0.285 1.00 89.69 83 GLY A N 1
ATOM 641 C CA . GLY A 1 83 ? -4.197 -3.330 0.178 1.00 89.69 83 GLY A CA 1
ATOM 642 C C . GLY A 1 83 ? -3.135 -4.254 0.759 1.00 89.69 83 GLY A C 1
ATOM 643 O O . GLY A 1 83 ? -2.108 -4.464 0.127 1.00 89.69 83 GLY A O 1
ATOM 644 N N . GLY A 1 84 ? -3.410 -4.875 1.908 1.00 91.19 84 GLY A N 1
ATOM 645 C CA . GLY A 1 84 ? -2.485 -5.789 2.564 1.00 91.19 84 GLY A CA 1
ATOM 646 C C . GLY A 1 84 ? -2.222 -7.051 1.743 1.00 91.19 84 GLY A C 1
ATOM 647 O O . GLY A 1 84 ? -1.066 -7.434 1.572 1.00 91.19 84 GLY A O 1
ATOM 648 N N . VAL A 1 85 ? -3.268 -7.654 1.165 1.00 92.94 85 VAL A N 1
ATOM 649 C CA . VAL A 1 85 ? -3.129 -8.803 0.251 1.00 92.94 85 VAL A CA 1
ATOM 650 C C . VAL A 1 85 ? -2.360 -8.409 -1.007 1.00 92.94 85 VAL A C 1
ATOM 652 O O . VAL A 1 85 ? -1.435 -9.114 -1.403 1.00 92.94 85 VAL A O 1
ATOM 655 N N . ALA A 1 86 ? -2.703 -7.276 -1.620 1.00 89.38 86 ALA A N 1
ATOM 656 C CA . ALA A 1 86 ? -2.031 -6.820 -2.828 1.00 89.38 86 ALA A CA 1
ATOM 657 C C . ALA A 1 86 ? -0.548 -6.499 -2.569 1.00 89.38 86 ALA A C 1
ATOM 659 O O . ALA A 1 86 ? 0.301 -6.885 -3.367 1.00 89.38 86 ALA A O 1
ATOM 660 N N . SER A 1 87 ? -0.207 -5.879 -1.432 1.00 86.44 87 SER A N 1
ATOM 661 C CA . SER A 1 87 ? 1.180 -5.564 -1.060 1.00 86.44 87 SER A CA 1
ATOM 662 C C . SER A 1 87 ? 2.058 -6.808 -0.908 1.00 86.44 87 SER A C 1
ATOM 664 O O . SER A 1 87 ? 3.235 -6.755 -1.262 1.00 86.44 87 SER A O 1
ATOM 666 N N . LEU A 1 88 ? 1.501 -7.933 -0.442 1.00 87.94 88 LEU A N 1
ATOM 667 C CA . LEU A 1 88 ? 2.240 -9.194 -0.285 1.00 87.94 88 LEU A CA 1
ATOM 668 C C . LEU A 1 88 ? 2.753 -9.767 -1.614 1.00 87.94 88 LEU A C 1
ATOM 670 O O . LEU A 1 88 ? 3.723 -10.522 -1.612 1.00 87.94 88 LEU A O 1
ATOM 674 N N . LEU A 1 89 ? 2.130 -9.409 -2.740 1.00 84.94 89 LEU A N 1
ATOM 675 C CA . LEU A 1 89 ? 2.487 -9.930 -4.061 1.00 84.94 89 LEU A CA 1
ATOM 676 C C . LEU A 1 89 ? 3.715 -9.249 -4.681 1.00 84.94 89 LEU A C 1
ATOM 678 O O . LEU A 1 89 ? 4.270 -9.776 -5.640 1.00 84.94 89 LEU A O 1
ATOM 682 N N . PHE A 1 90 ? 4.141 -8.093 -4.162 1.00 82.25 90 PHE A N 1
ATOM 683 C CA . PHE A 1 90 ? 5.213 -7.310 -4.784 1.00 82.25 90 PHE A CA 1
ATOM 684 C C . PHE A 1 90 ? 6.608 -7.746 -4.337 1.00 82.25 90 PHE A C 1
ATOM 686 O O . PHE A 1 90 ? 7.474 -7.983 -5.175 1.00 82.25 90 PHE A O 1
ATOM 693 N N . SER A 1 91 ? 6.864 -7.839 -3.029 1.00 78.62 91 SER A N 1
ATOM 694 C CA . SER A 1 91 ? 8.193 -8.216 -2.536 1.00 78.62 91 SER A CA 1
ATOM 695 C C . SER A 1 91 ? 8.178 -8.737 -1.102 1.00 78.62 91 SER A C 1
ATOM 697 O O . SER A 1 91 ? 7.270 -8.460 -0.318 1.00 78.62 91 SER A O 1
ATOM 699 N N . TRP A 1 92 ? 9.241 -9.452 -0.727 1.00 79.50 92 TRP A N 1
ATOM 700 C CA . TRP A 1 92 ? 9.435 -9.937 0.642 1.00 79.50 92 TRP A CA 1
ATOM 701 C C . TRP A 1 92 ? 9.542 -8.788 1.661 1.00 79.50 92 TRP A C 1
ATOM 703 O O . TRP A 1 92 ? 9.076 -8.921 2.788 1.00 79.50 92 TRP A O 1
ATOM 713 N N . PHE A 1 93 ? 10.088 -7.635 1.260 1.00 77.81 93 PHE A N 1
ATOM 714 C CA . PHE A 1 93 ? 10.143 -6.429 2.093 1.00 77.81 93 PHE A CA 1
ATOM 715 C C . PHE A 1 93 ? 8.744 -5.833 2.323 1.00 77.81 93 PHE A C 1
ATOM 717 O O . PHE A 1 93 ? 8.414 -5.401 3.427 1.00 77.81 93 PHE A O 1
ATOM 724 N N . MET A 1 94 ? 7.881 -5.887 1.304 1.00 86.81 94 MET A N 1
ATOM 725 C CA . MET A 1 94 ? 6.484 -5.454 1.393 1.00 86.81 94 MET A CA 1
ATOM 726 C C . MET A 1 94 ? 5.613 -6.377 2.253 1.00 86.81 94 MET A C 1
ATOM 728 O O . MET A 1 94 ? 4.504 -5.990 2.623 1.00 86.81 94 MET A O 1
ATOM 732 N N . ALA A 1 95 ? 6.106 -7.559 2.636 1.00 88.62 95 ALA A N 1
ATOM 733 C CA . ALA A 1 95 ? 5.353 -8.474 3.483 1.00 88.62 95 ALA A CA 1
ATOM 734 C C . ALA A 1 95 ? 5.080 -7.904 4.879 1.00 88.62 95 ALA A C 1
ATOM 736 O O . ALA A 1 95 ? 3.993 -8.103 5.415 1.00 88.62 95 ALA A O 1
ATOM 737 N N . ILE A 1 96 ? 6.015 -7.130 5.441 1.00 88.88 96 ILE A N 1
ATOM 738 C CA . ILE A 1 96 ? 5.816 -6.470 6.740 1.00 88.88 96 ILE A CA 1
ATOM 739 C C . ILE A 1 96 ? 4.683 -5.442 6.634 1.00 88.88 96 ILE A C 1
ATOM 741 O O . ILE A 1 96 ? 3.765 -5.447 7.453 1.00 88.88 96 ILE A O 1
ATOM 745 N N . ALA A 1 97 ? 4.708 -4.605 5.592 1.00 91.06 97 ALA A N 1
ATOM 746 C CA . ALA A 1 97 ? 3.646 -3.640 5.314 1.00 91.06 97 ALA A CA 1
ATOM 747 C C . ALA A 1 97 ? 2.290 -4.341 5.120 1.00 91.06 97 ALA A C 1
ATOM 749 O O . ALA A 1 97 ? 1.308 -3.969 5.762 1.00 91.06 97 ALA A O 1
ATOM 750 N N . GLY A 1 98 ? 2.258 -5.410 4.319 1.00 91.44 98 GLY A N 1
ATOM 751 C CA . GLY A 1 98 ? 1.052 -6.194 4.067 1.00 91.44 98 GLY A CA 1
ATOM 752 C C . GLY A 1 98 ? 0.464 -6.819 5.334 1.00 91.44 98 GLY A C 1
ATOM 753 O O . GLY A 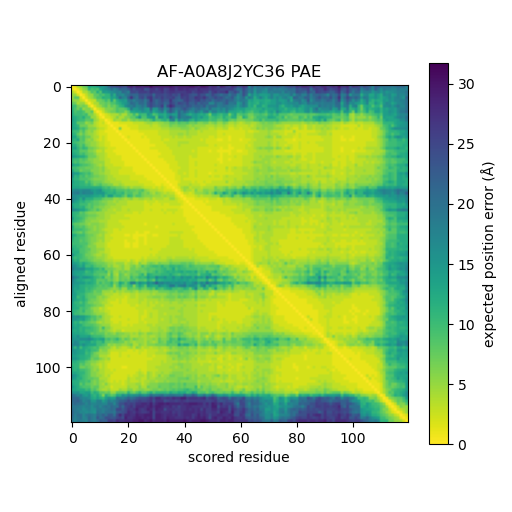1 98 ? -0.735 -6.701 5.577 1.00 91.44 98 GLY A O 1
ATOM 754 N N . VAL A 1 99 ? 1.296 -7.414 6.194 1.00 92.62 99 VAL A N 1
ATOM 755 C CA . VAL A 1 99 ? 0.856 -8.006 7.470 1.00 92.62 99 VAL A CA 1
ATOM 756 C C . VAL A 1 99 ? 0.302 -6.945 8.422 1.00 92.62 99 VAL A C 1
ATOM 758 O O . VAL A 1 99 ? -0.732 -7.178 9.045 1.00 92.62 99 VAL A O 1
ATOM 761 N N . LEU A 1 100 ? 0.935 -5.771 8.516 1.00 92.06 100 LEU A N 1
ATOM 762 C CA . LEU A 1 100 ? 0.435 -4.663 9.340 1.00 92.06 100 LEU A CA 1
ATOM 763 C C . LEU A 1 100 ? -0.923 -4.151 8.839 1.00 92.06 100 LEU A C 1
ATOM 765 O O . LEU A 1 100 ? -1.835 -3.939 9.635 1.00 92.06 100 LEU A O 1
ATOM 769 N N . MET A 1 101 ? -1.095 -4.018 7.523 1.00 91.75 101 MET A N 1
ATOM 770 C CA . MET A 1 101 ? -2.377 -3.634 6.928 1.00 91.75 101 MET A CA 1
ATOM 771 C C . MET A 1 101 ? -3.469 -4.679 7.180 1.00 91.75 101 MET A C 1
ATOM 773 O O . MET A 1 101 ? -4.579 -4.321 7.574 1.00 91.75 101 MET A O 1
ATOM 777 N N . LEU A 1 102 ? -3.149 -5.969 7.027 1.00 92.56 102 LEU A N 1
ATOM 778 C CA . LEU A 1 102 ? -4.075 -7.066 7.314 1.00 92.56 102 LEU A CA 1
ATOM 779 C C . LEU A 1 102 ? -4.476 -7.104 8.787 1.00 92.56 102 LEU A C 1
ATOM 781 O O . LEU A 1 102 ? -5.655 -7.252 9.098 1.00 92.56 102 LEU A O 1
ATOM 785 N N . ALA A 1 103 ? -3.515 -6.938 9.696 1.00 90.88 103 ALA A N 1
ATOM 786 C CA . ALA A 1 103 ? -3.779 -6.882 11.126 1.00 90.88 103 ALA A CA 1
ATOM 787 C C . ALA A 1 103 ? -4.674 -5.685 11.482 1.00 90.88 103 ALA A C 1
ATOM 789 O O . ALA A 1 103 ? -5.671 -5.865 12.178 1.00 90.88 103 ALA A O 1
ATOM 790 N N . GLY A 1 104 ? -4.384 -4.492 10.950 1.00 87.69 104 GLY A N 1
ATOM 791 C CA . GLY A 1 104 ? -5.219 -3.302 11.138 1.00 87.69 104 GLY A CA 1
ATOM 792 C C . GLY A 1 104 ? -6.641 -3.477 10.591 1.00 87.69 104 GLY A C 1
ATOM 793 O O . GLY A 1 104 ? -7.609 -3.175 11.287 1.00 87.69 104 GLY A O 1
ATOM 794 N N . GLY A 1 105 ? -6.785 -4.039 9.385 1.00 87.50 105 GLY A N 1
ATOM 795 C CA . GLY A 1 105 ? -8.086 -4.314 8.766 1.00 87.50 105 GLY A CA 1
ATOM 796 C C . GLY A 1 105 ? -8.897 -5.385 9.505 1.00 87.50 105 GLY A C 1
ATOM 797 O O . GLY A 1 105 ? -10.085 -5.200 9.756 1.00 87.50 105 GLY A O 1
ATOM 798 N N . LEU A 1 106 ? -8.267 -6.486 9.929 1.00 89.06 106 LEU A N 1
ATOM 799 C CA . LEU A 1 106 ? -8.929 -7.537 10.710 1.00 89.06 106 LEU A CA 1
ATOM 800 C C . LEU A 1 106 ? -9.387 -7.029 12.080 1.00 89.06 106 LEU A C 1
ATOM 802 O O . LEU A 1 106 ? -10.476 -7.386 12.528 1.00 89.06 106 LEU A O 1
ATOM 806 N N . LEU A 1 107 ? -8.577 -6.201 12.745 1.00 84.38 107 LEU A N 1
ATOM 807 C CA . LEU A 1 107 ? -8.954 -5.579 14.014 1.00 84.38 107 LEU A CA 1
ATOM 808 C C . LEU A 1 107 ? -10.123 -4.605 13.831 1.00 84.38 107 LEU A C 1
ATOM 810 O O . LEU A 1 107 ? -11.056 -4.631 14.631 1.00 84.38 107 LEU A O 1
ATOM 814 N N . ALA A 1 108 ? -10.124 -3.826 12.747 1.00 80.56 108 ALA A N 1
ATOM 815 C CA . ALA A 1 108 ? -11.223 -2.925 12.417 1.00 80.56 108 ALA A CA 1
ATOM 816 C C . ALA A 1 108 ? -12.540 -3.669 12.104 1.00 80.56 108 ALA A C 1
ATOM 818 O O . ALA A 1 108 ? -13.602 -3.202 12.508 1.00 80.56 108 ALA A O 1
ATOM 819 N N . LEU A 1 109 ? -12.491 -4.846 11.458 1.00 80.25 109 LEU A N 1
ATOM 820 C CA . LEU A 1 109 ? -13.682 -5.673 11.189 1.00 80.25 109 LEU A CA 1
ATOM 821 C C . LEU A 1 109 ? -14.243 -6.387 12.421 1.00 80.25 109 LEU A C 1
ATOM 823 O O . LEU A 1 109 ? -15.443 -6.628 12.489 1.00 80.25 109 LEU A O 1
ATOM 827 N N . ARG A 1 110 ? -13.392 -6.766 13.382 1.00 77.06 110 ARG A N 1
ATOM 828 C CA . ARG A 1 110 ? -13.822 -7.481 14.599 1.00 77.06 110 ARG A CA 1
ATOM 829 C C . ARG A 1 110 ? -14.611 -6.607 15.573 1.00 77.06 110 ARG A C 1
ATOM 831 O O . ARG A 1 110 ? -15.090 -7.110 16.588 1.00 77.06 110 ARG A O 1
ATOM 838 N N . ARG A 1 111 ? -14.745 -5.312 15.294 1.00 66.94 111 ARG A N 1
ATOM 839 C CA . ARG A 1 111 ? -15.608 -4.423 16.061 1.00 66.94 111 ARG A CA 1
ATOM 840 C C . ARG A 1 111 ? -17.019 -4.443 15.506 1.00 66.94 111 ARG A C 1
ATOM 842 O O . ARG A 1 111 ? -17.319 -3.799 14.508 1.00 66.94 111 ARG A O 1
ATOM 849 N N . ASP A 1 112 ? -17.882 -5.172 16.203 1.00 53.28 112 ASP A N 1
ATOM 850 C CA . ASP A 1 112 ? -19.315 -5.153 15.954 1.00 53.28 112 ASP A CA 1
ATOM 851 C C . ASP A 1 112 ? -19.915 -3.755 16.217 1.00 53.28 112 ASP A C 1
ATOM 853 O O . ASP A 1 112 ? -19.634 -3.150 17.258 1.00 53.28 112 ASP A O 1
ATOM 857 N N . PRO A 1 113 ? -20.855 -3.284 15.374 1.00 51.28 113 PRO A N 1
ATOM 858 C CA . PRO A 1 113 ? -21.663 -2.082 15.626 1.00 51.28 113 PRO A CA 1
ATOM 859 C C . PRO A 1 113 ? -22.591 -2.211 16.854 1.00 51.28 113 PRO A C 1
ATOM 861 O O . PRO A 1 113 ? -23.301 -1.274 17.220 1.00 51.28 113 PRO A O 1
ATOM 864 N N . ILE A 1 114 ? -22.602 -3.374 17.513 1.00 47.00 114 ILE A N 1
ATOM 865 C CA . ILE A 1 114 ? -23.465 -3.693 18.656 1.00 47.00 114 ILE A CA 1
ATOM 866 C C . ILE A 1 114 ? -23.080 -2.879 19.910 1.00 47.00 114 ILE A C 1
ATOM 868 O O . ILE A 1 114 ? -23.946 -2.624 20.744 1.00 47.00 114 ILE A O 1
ATOM 872 N N . GLN A 1 115 ? -21.844 -2.367 20.021 1.00 49.16 115 GLN A N 1
ATOM 873 C CA . GLN A 1 115 ? -21.469 -1.446 21.110 1.00 49.16 115 GLN A CA 1
ATOM 874 C C . GLN A 1 115 ? -21.887 0.019 20.886 1.00 49.16 115 GLN A C 1
ATOM 876 O O . GLN A 1 115 ? -21.951 0.765 21.858 1.00 49.16 115 GLN A O 1
ATOM 881 N N . GLU A 1 116 ? -22.213 0.447 19.659 1.00 50.75 116 GLU A N 1
ATOM 882 C CA . GLU A 1 116 ? -22.644 1.835 19.399 1.00 50.75 116 GLU A CA 1
ATOM 883 C C . GLU A 1 116 ? -24.145 2.053 19.642 1.00 50.75 116 GLU A C 1
ATOM 885 O O . GLU A 1 116 ? -24.536 3.126 20.092 1.00 50.75 116 GLU A O 1
ATOM 890 N N . LYS A 1 117 ? -24.995 1.030 19.464 1.00 44.94 117 LYS A N 1
ATOM 891 C CA . LYS A 1 117 ? -26.438 1.137 19.770 1.00 44.94 117 LYS A CA 1
ATOM 892 C C . LYS A 1 117 ? -26.798 1.032 21.257 1.00 44.94 117 LYS A C 1
ATOM 894 O O . LYS A 1 117 ? -27.941 1.294 21.606 1.00 44.94 117 LYS A O 1
ATOM 899 N N . GLN A 1 118 ? -25.866 0.650 22.132 1.00 44.19 118 GLN A N 1
ATOM 900 C CA . GLN A 1 118 ? -26.093 0.638 23.587 1.00 44.19 118 GLN A CA 1
ATOM 901 C C . GLN A 1 118 ? -25.619 1.922 24.292 1.00 44.19 118 GLN A C 1
ATOM 903 O O . GLN A 1 118 ? -25.671 1.989 25.518 1.00 44.19 118 GLN A O 1
ATOM 908 N N . GLN A 1 119 ? -25.158 2.931 23.543 1.00 48.91 119 GLN A N 1
ATOM 909 C CA . GLN A 1 119 ? -24.697 4.216 24.088 1.00 48.91 119 GLN A CA 1
ATOM 910 C C . GLN A 1 119 ? -25.466 5.442 23.554 1.00 48.91 119 GLN A C 1
ATOM 912 O O . GLN A 1 119 ? -25.077 6.561 23.888 1.00 48.91 119 GLN A O 1
ATOM 917 N N . SER A 1 120 ? -26.536 5.256 22.762 1.00 44.75 120 SER A N 1
ATOM 918 C CA . SER A 1 120 ? -27.492 6.328 22.417 1.00 44.75 120 SER A CA 1
ATOM 919 C C . SER A 1 120 ? -28.684 6.345 23.361 1.00 44.75 120 SER A C 1
ATOM 921 O O . SER A 1 120 ? -29.268 5.247 23.522 1.00 44.75 120 SER A O 1
#

Sequence (120 aa):
MEVQTKKSRTTESLLGLLGCFLGIVGLSIHSVSTLMHAGDAREWGMVFLHWLMIAYLIFAVSMSTPEQIQWDHKQSATALLVGGVASLLFSWFMAIAGVLMLAGGLLALRRDPIQEKQQS

Nearest PDB structures (foldseek):
  5arn-assembly1_A  TM=4.762E-01  e=2.805E-01  Methylosinus trichosporium OB3b
  3i9y-assembly1_A  TM=3.984E-01  e=1.169E+00  Vibrio parahaemolyticus

Mean predicted aligned error: 7.51 Å

Organism: NCBI:txid1571185

Foldseek 3Di:
DVVVVVVVLVVLLVLLLVLLVLLLVVLVVVLVVLVVVDPDPVSVVLSVLSVVLSVLSVVLNVCSDSVNCVVCLLVSLVSLQVSLVSQVVNDPSSPSSSVSSPSSSVVSVPDDCVVVVVPD

Solvent-accessible surface area (backbone atoms only — not comparable to full-atom values): 6088 Å² total; per-residue (Å²): 123,70,71,61,61,57,52,53,56,54,52,39,48,48,40,20,45,49,12,37,53,50,34,42,54,50,40,49,55,50,28,53,55,45,56,77,66,48,84,46,75,67,43,51,52,48,35,49,52,36,53,53,50,38,54,50,36,55,50,33,48,66,42,45,33,81,68,44,38,73,78,40,36,63,63,22,17,48,39,27,34,55,48,10,59,57,33,47,73,76,37,82,77,29,34,60,19,10,51,31,6,35,52,18,12,52,55,45,60,71,58,64,72,70,70,60,70,76,73,113